Protein AF-A0A7J3XUR1-F1 (afdb_monomer)

Solvent-accessible surface area (backbone atoms only — not comparable to full-atom values): 5731 Å² total; per-residue (Å²): 132,82,55,76,65,56,58,50,51,50,50,51,52,51,42,53,52,46,51,52,54,42,52,56,54,27,55,78,67,79,31,92,42,58,68,46,49,52,49,34,41,76,72,65,64,44,45,86,52,93,43,73,67,35,46,50,52,55,52,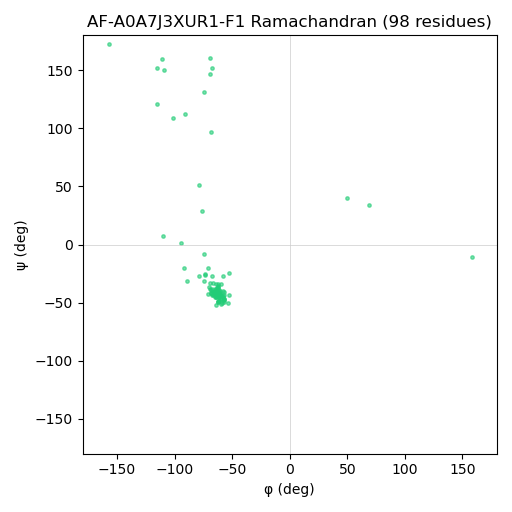51,52,44,52,48,38,52,50,45,55,54,51,43,51,54,44,50,57,50,49,52,50,55,55,58,59,50,52,62,60,59,57,65,70,42,97,71,71,76,78,131

Structure (mmCIF, N/CA/C/O backbone):
data_AF-A0A7J3XUR1-F1
#
_entry.id   AF-A0A7J3XUR1-F1
#
loop_
_atom_site.group_PDB
_atom_site.id
_atom_site.type_symbol
_atom_site.label_atom_id
_atom_site.label_alt_id
_atom_site.label_comp_id
_atom_site.label_asym_id
_atom_site.label_entity_id
_atom_site.label_seq_id
_atom_site.pdbx_PDB_ins_code
_atom_site.Cartn_x
_atom_site.Cartn_y
_atom_site.Cartn_z
_atom_site.occupancy
_atom_site.B_iso_or_equiv
_atom_site.auth_seq_id
_atom_site.auth_comp_id
_atom_site.auth_asym_id
_atom_site.auth_atom_id
_atom_site.pdbx_PDB_model_num
ATOM 1 N N . MET A 1 1 ? 7.328 -8.805 -32.247 1.00 45.66 1 MET A N 1
ATOM 2 C CA . MET A 1 1 ? 8.162 -8.518 -31.064 1.00 45.66 1 MET A CA 1
ATOM 3 C C . MET A 1 1 ? 7.988 -7.034 -30.801 1.00 45.66 1 MET A C 1
ATOM 5 O O . MET A 1 1 ? 8.240 -6.284 -31.733 1.00 45.66 1 MET A O 1
ATOM 9 N N . GLY A 1 2 ? 7.418 -6.644 -29.656 1.00 52.31 2 GLY A N 1
ATOM 10 C CA . GLY A 1 2 ? 7.227 -5.227 -29.312 1.00 52.31 2 GLY A CA 1
ATOM 11 C C . GLY A 1 2 ? 8.570 -4.544 -29.074 1.00 52.31 2 GLY A C 1
ATOM 12 O O . GLY A 1 2 ? 9.548 -5.219 -28.738 1.00 52.31 2 GLY A O 1
ATOM 13 N N . GLU A 1 3 ? 8.646 -3.237 -29.310 1.00 59.09 3 GLU A N 1
ATOM 14 C CA . GLU A 1 3 ? 9.883 -2.498 -29.081 1.00 59.09 3 GLU A CA 1
ATOM 15 C C . GLU A 1 3 ? 10.176 -2.418 -27.568 1.00 59.09 3 GLU A C 1
ATOM 17 O O . GLU A 1 3 ? 9.245 -2.312 -26.770 1.00 59.09 3 GLU A O 1
ATOM 22 N N . PRO A 1 4 ? 11.450 -2.430 -27.128 1.00 60.72 4 PRO A N 1
ATOM 23 C CA . PRO A 1 4 ? 11.818 -2.325 -25.706 1.00 60.72 4 PRO A CA 1
ATOM 24 C C . PRO A 1 4 ? 11.200 -1.115 -24.979 1.00 60.72 4 PRO A C 1
ATOM 26 O O . PRO A 1 4 ? 11.034 -1.123 -23.759 1.00 60.72 4 PRO A O 1
ATOM 29 N N . THR A 1 5 ? 10.867 -0.071 -25.736 1.00 66.06 5 THR A N 1
ATOM 30 C CA . THR A 1 5 ? 10.168 1.142 -25.304 1.00 66.06 5 THR A CA 1
ATOM 31 C C . THR A 1 5 ? 8.705 0.889 -24.931 1.00 66.06 5 THR A C 1
ATOM 33 O O . THR A 1 5 ? 8.240 1.448 -23.937 1.00 66.06 5 THR A O 1
ATOM 36 N N . ASP A 1 6 ? 8.005 0.018 -25.662 1.00 74.19 6 ASP A N 1
ATOM 37 C CA . ASP A 1 6 ? 6.607 -0.346 -25.390 1.00 74.19 6 ASP A CA 1
ATOM 38 C C . ASP A 1 6 ? 6.497 -1.153 -24.089 1.00 74.19 6 ASP A C 1
ATOM 40 O O . ASP A 1 6 ? 5.603 -0.919 -23.272 1.00 74.19 6 ASP A O 1
ATOM 44 N N . ASP A 1 7 ? 7.465 -2.043 -23.848 1.00 83.69 7 ASP A N 1
ATOM 45 C CA . ASP A 1 7 ? 7.545 -2.839 -22.620 1.00 83.69 7 ASP A CA 1
ATOM 46 C C . ASP A 1 7 ? 7.821 -1.965 -21.387 1.00 83.69 7 ASP A C 1
ATOM 48 O O . ASP A 1 7 ? 7.212 -2.168 -20.334 1.00 83.69 7 ASP A O 1
ATOM 52 N N . LEU A 1 8 ? 8.711 -0.969 -21.497 1.00 89.81 8 LEU A N 1
ATOM 53 C CA . LEU A 1 8 ? 8.988 -0.040 -20.397 1.00 89.81 8 LEU A CA 1
ATOM 54 C C . LEU A 1 8 ? 7.778 0.855 -20.101 1.00 89.81 8 LEU A C 1
ATOM 56 O O . LEU A 1 8 ? 7.427 1.040 -18.935 1.00 89.81 8 LEU A O 1
ATOM 60 N N . TYR A 1 9 ? 7.122 1.379 -21.139 1.00 91.00 9 TYR A N 1
ATOM 61 C CA . TYR A 1 9 ? 5.917 2.190 -20.975 1.00 91.00 9 TYR A CA 1
ATOM 62 C C . TYR A 1 9 ? 4.796 1.404 -20.285 1.00 91.00 9 TYR A C 1
ATOM 64 O O . TYR A 1 9 ? 4.158 1.925 -19.367 1.00 91.00 9 TYR A O 1
ATOM 72 N N . GLY A 1 10 ? 4.595 0.138 -20.668 1.00 94.50 10 GLY A N 1
ATOM 73 C CA . GLY A 1 10 ? 3.623 -0.747 -20.028 1.00 94.50 10 GLY A CA 1
ATOM 74 C C . GLY A 1 10 ? 3.870 -0.901 -18.526 1.00 94.50 10 GLY A C 1
ATOM 75 O O . GLY A 1 10 ? 2.961 -0.674 -17.729 1.00 94.50 10 GLY A O 1
ATOM 76 N N . VAL A 1 11 ? 5.114 -1.193 -18.135 1.00 95.12 11 VAL A N 1
ATOM 77 C CA . VAL A 1 11 ? 5.496 -1.362 -16.721 1.00 95.12 11 VAL A CA 1
ATOM 78 C C . VAL A 1 11 ? 5.317 -0.063 -15.925 1.00 95.12 11 VAL A C 1
ATOM 80 O O . VAL A 1 11 ? 4.793 -0.091 -14.813 1.00 95.12 11 VAL A O 1
ATOM 83 N N . VAL A 1 12 ? 5.691 1.089 -16.491 1.00 95.94 12 VAL A N 1
ATOM 84 C CA . VAL A 1 12 ? 5.497 2.397 -15.838 1.00 95.94 12 VAL A CA 1
ATOM 85 C C . VAL A 1 12 ? 4.009 2.714 -15.666 1.00 95.94 12 VAL A C 1
ATOM 87 O O . VAL A 1 12 ? 3.596 3.203 -14.614 1.00 95.94 12 VAL A O 1
ATOM 90 N N . SER A 1 13 ? 3.189 2.434 -16.681 1.00 96.56 13 SER A N 1
ATOM 91 C CA . SER A 1 13 ? 1.741 2.658 -16.623 1.00 96.56 13 SER A CA 1
ATOM 92 C C . SER A 1 13 ? 1.084 1.820 -15.522 1.00 96.56 13 SER A C 1
ATOM 94 O O . SER A 1 13 ? 0.293 2.342 -14.731 1.00 96.56 13 SER A O 1
ATOM 96 N N . GLU A 1 14 ? 1.471 0.546 -15.421 1.00 97.75 14 GLU A N 1
ATOM 97 C CA . GLU A 1 14 ? 1.023 -0.367 -14.368 1.00 97.75 14 GLU A CA 1
ATOM 98 C C . GLU A 1 14 ? 1.431 0.135 -12.976 1.00 97.75 14 GLU A C 1
ATOM 100 O O . GLU A 1 14 ? 0.580 0.279 -12.094 1.00 97.75 14 GLU A O 1
ATOM 105 N N . TYR A 1 15 ? 2.700 0.521 -12.808 1.00 98.25 15 TYR A N 1
ATOM 106 C CA . TYR A 1 15 ? 3.222 1.081 -11.561 1.00 98.25 15 TYR A CA 1
ATOM 107 C C . TYR A 1 15 ? 2.444 2.325 -11.112 1.00 98.25 15 TYR A C 1
ATOM 109 O O . TYR A 1 15 ? 2.038 2.435 -9.955 1.00 98.25 15 TYR A O 1
ATOM 117 N N . LEU A 1 16 ? 2.181 3.264 -12.027 1.00 98.00 16 LEU A N 1
ATOM 118 C CA . LEU A 1 16 ? 1.411 4.473 -11.721 1.00 98.00 16 LEU A CA 1
ATOM 119 C C . LEU A 1 16 ? -0.053 4.162 -11.382 1.00 98.00 16 LEU A C 1
ATOM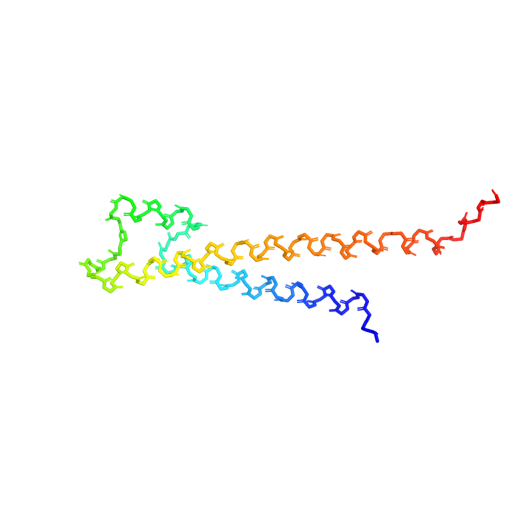 121 O O . LEU A 1 16 ? -0.653 4.857 -10.560 1.00 98.00 16 LEU A O 1
ATOM 125 N N . GLY A 1 17 ? -0.636 3.135 -12.004 1.00 98.31 17 GLY A N 1
ATOM 126 C CA . GLY A 1 17 ? -1.969 2.640 -11.665 1.00 98.31 17 GLY A CA 1
ATOM 127 C C . GLY A 1 17 ? -2.039 2.118 -10.233 1.00 98.31 17 GLY A C 1
ATOM 128 O O . GLY A 1 17 ? -2.907 2.538 -9.466 1.00 98.31 17 GLY A O 1
ATOM 129 N N . LEU A 1 18 ? -1.087 1.265 -9.863 1.00 98.44 18 LEU A N 1
ATOM 130 C CA . LEU A 1 18 ? -0.950 0.730 -8.512 1.00 98.44 18 LEU A CA 1
ATOM 131 C C . LEU A 1 18 ? -0.696 1.829 -7.479 1.00 98.44 18 LEU A C 1
ATOM 133 O O . LEU A 1 18 ? -1.364 1.861 -6.448 1.00 98.44 18 LEU A O 1
ATOM 137 N N . LYS A 1 19 ? 0.184 2.785 -7.790 1.00 98.25 19 LYS A N 1
ATOM 138 C CA . LYS A 1 19 ? 0.477 3.921 -6.913 1.00 98.25 19 LYS A CA 1
ATOM 139 C C . LYS A 1 19 ? -0.774 4.735 -6.576 1.00 98.25 19 LYS A C 1
ATOM 141 O O . LYS A 1 19 ? -1.023 4.995 -5.404 1.00 98.25 19 LYS A O 1
ATOM 146 N N . ARG A 1 20 ? -1.591 5.085 -7.576 1.00 98.44 20 ARG A N 1
ATOM 147 C CA . ARG A 1 20 ? -2.857 5.808 -7.345 1.00 98.44 20 ARG A CA 1
ATOM 148 C C . ARG A 1 20 ? -3.809 5.015 -6.452 1.00 98.44 20 ARG A C 1
ATOM 150 O O . ARG A 1 20 ? -4.387 5.566 -5.523 1.00 98.44 20 ARG A O 1
ATOM 157 N N . ARG A 1 21 ? -3.936 3.708 -6.701 1.00 98.38 21 ARG A N 1
ATOM 158 C CA . ARG A 1 21 ? -4.793 2.826 -5.897 1.00 98.38 21 ARG A CA 1
ATOM 159 C C . ARG A 1 21 ? -4.324 2.749 -4.441 1.00 98.38 21 ARG A C 1
ATOM 161 O O . ARG A 1 21 ? -5.153 2.803 -3.535 1.00 98.38 21 ARG A O 1
ATOM 168 N N . LEU A 1 22 ? -3.012 2.671 -4.211 1.00 98.62 22 LEU A N 1
ATOM 169 C CA . LEU A 1 22 ? -2.432 2.728 -2.869 1.00 98.62 22 LEU A CA 1
ATOM 170 C C . LEU A 1 22 ? -2.744 4.067 -2.188 1.00 98.62 22 LEU A C 1
ATOM 172 O O . LEU A 1 22 ? -3.218 4.075 -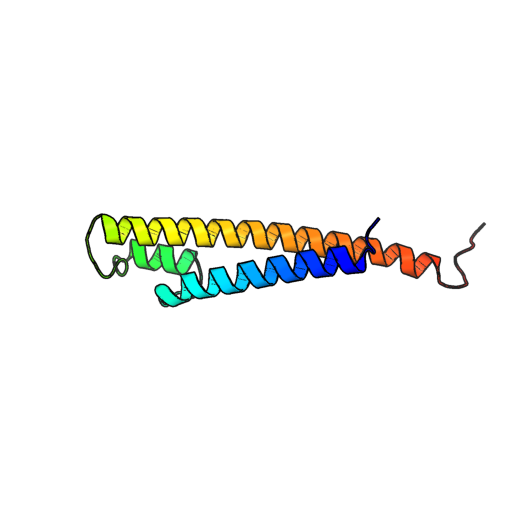1.055 1.00 98.62 22 LEU A O 1
ATOM 176 N N . GLU A 1 23 ? -2.534 5.187 -2.882 1.00 98.44 23 GLU A N 1
ATOM 177 C CA . GLU A 1 23 ? -2.844 6.529 -2.371 1.00 98.44 23 GLU A CA 1
ATOM 178 C C . GLU A 1 23 ? -4.325 6.662 -1.973 1.00 98.44 23 GLU A C 1
ATOM 180 O O . GLU A 1 23 ? -4.627 7.202 -0.907 1.00 98.44 23 GLU A O 1
ATOM 185 N N . ASP A 1 24 ? -5.249 6.104 -2.760 1.00 98.50 24 ASP A N 1
ATOM 186 C CA . ASP A 1 24 ? -6.684 6.099 -2.453 1.00 98.50 24 ASP A CA 1
ATOM 187 C C . ASP A 1 24 ? -7.027 5.280 -1.196 1.00 98.50 24 ASP A C 1
ATOM 189 O O . ASP A 1 24 ? -7.889 5.682 -0.408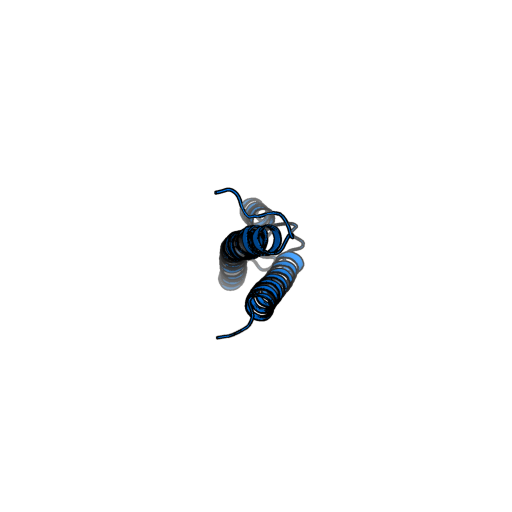 1.00 98.50 24 ASP A O 1
ATOM 193 N N . ILE A 1 25 ? -6.365 4.138 -0.976 1.00 98.25 25 ILE A N 1
ATOM 194 C CA . ILE A 1 25 ? -6.513 3.354 0.262 1.00 98.25 25 ILE A CA 1
ATOM 195 C C . ILE A 1 25 ? -5.999 4.157 1.458 1.00 98.25 25 ILE A C 1
ATOM 197 O O . ILE A 1 25 ? -6.721 4.342 2.437 1.00 98.25 25 ILE A O 1
ATOM 201 N N . LEU A 1 26 ? -4.772 4.672 1.379 1.00 98.38 26 LEU A N 1
ATOM 202 C CA . LEU A 1 26 ? -4.134 5.396 2.479 1.00 98.38 26 LEU A CA 1
ATOM 203 C C . LEU A 1 26 ? -4.919 6.657 2.863 1.00 98.38 26 LEU A C 1
ATOM 205 O O . LEU A 1 26 ? -5.133 6.937 4.046 1.00 98.38 26 LEU A O 1
ATOM 209 N N . LYS A 1 27 ? -5.445 7.371 1.863 1.00 98.12 27 LYS A N 1
ATOM 210 C CA . LYS A 1 27 ? -6.274 8.562 2.056 1.00 98.12 27 LYS A CA 1
ATOM 211 C C . LYS A 1 27 ? -7.570 8.269 2.812 1.00 98.12 27 LYS A C 1
ATOM 213 O O . LYS A 1 27 ? -7.965 9.091 3.638 1.00 98.12 27 LYS A O 1
ATOM 218 N N . ARG A 1 28 ? -8.214 7.112 2.592 1.00 97.12 28 ARG A N 1
ATOM 219 C CA . ARG A 1 28 ? -9.426 6.707 3.343 1.00 97.12 28 ARG A CA 1
ATOM 220 C C . ARG A 1 28 ? -9.189 6.638 4.854 1.00 97.12 28 ARG A C 1
ATOM 222 O O . ARG A 1 28 ? -10.125 6.840 5.625 1.00 97.12 28 ARG A O 1
ATOM 229 N N . TYR A 1 29 ? -7.948 6.389 5.265 1.00 97.38 29 TYR A N 1
ATOM 230 C CA . TYR A 1 29 ? -7.549 6.210 6.660 1.00 97.38 29 TYR A CA 1
ATOM 231 C C . TYR A 1 29 ? -6.699 7.357 7.214 1.00 97.38 29 TYR A C 1
ATOM 233 O O . TYR A 1 29 ? -6.199 7.265 8.342 1.00 97.38 29 TYR A O 1
ATOM 241 N N . GLU A 1 30 ? -6.548 8.439 6.440 1.00 97.19 30 GLU A N 1
ATOM 242 C CA . GLU A 1 30 ? -5.678 9.575 6.771 1.00 97.19 30 GLU A CA 1
ATOM 243 C C . GLU A 1 30 ? -4.276 9.086 7.176 1.00 97.19 30 GLU A C 1
ATOM 245 O O . GLU A 1 30 ? -3.710 9.533 8.177 1.00 97.19 30 GLU A O 1
ATOM 250 N N . ALA A 1 31 ? -3.778 8.074 6.461 1.00 97.44 31 ALA A N 1
ATOM 251 C CA . ALA A 1 31 ? -2.539 7.377 6.758 1.00 9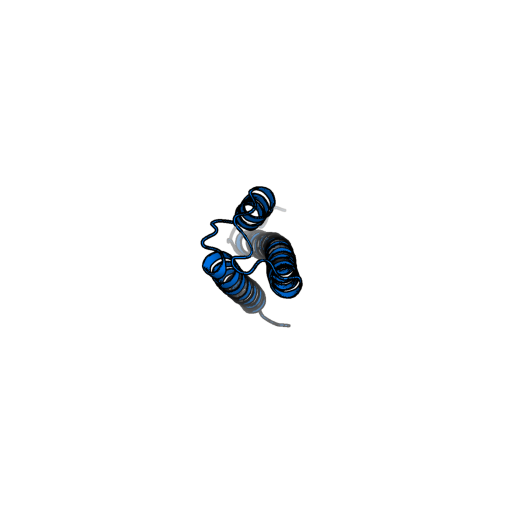7.44 31 ALA A CA 1
ATOM 252 C C . ALA A 1 31 ? -1.465 7.719 5.724 1.00 97.44 31 ALA A C 1
ATOM 254 O O . ALA A 1 31 ? -1.758 7.991 4.561 1.00 97.44 31 ALA A O 1
ATOM 255 N N . SER A 1 32 ? -0.212 7.694 6.161 1.00 96.19 32 SER A N 1
ATOM 256 C CA . SER A 1 32 ? 0.958 7.937 5.308 1.00 96.19 32 SER A CA 1
ATOM 257 C C . SER A 1 32 ? 1.551 6.661 4.703 1.00 96.19 32 SER A C 1
ATOM 259 O O . SER A 1 32 ? 2.245 6.732 3.691 1.00 96.19 32 SER A O 1
ATOM 261 N N . SER A 1 33 ? 1.265 5.496 5.291 1.00 97.56 33 SER A N 1
ATOM 262 C CA . SER A 1 33 ? 1.699 4.185 4.799 1.00 97.56 33 SER A CA 1
ATOM 263 C C . SER A 1 33 ? 0.800 3.055 5.317 1.00 97.56 33 SER A C 1
ATOM 265 O O . SER A 1 33 ? -0.067 3.276 6.167 1.00 97.56 33 SER A O 1
ATOM 267 N N . ALA A 1 34 ? 1.001 1.831 4.818 1.00 97.38 34 ALA A N 1
ATOM 268 C CA . ALA A 1 34 ? 0.299 0.648 5.320 1.00 97.38 34 ALA A CA 1
ATOM 269 C C . ALA A 1 34 ? 0.631 0.372 6.802 1.00 97.38 34 ALA A C 1
ATOM 271 O O . ALA A 1 34 ? -0.251 0.039 7.592 1.00 97.38 34 ALA A O 1
ATOM 272 N N . GLU A 1 35 ? 1.880 0.592 7.212 1.00 98.00 35 GLU A N 1
ATOM 273 C CA . GLU A 1 35 ? 2.332 0.465 8.602 1.00 98.00 35 GLU A CA 1
ATOM 274 C C . GLU A 1 35 ? 1.656 1.491 9.521 1.00 98.00 35 GLU A C 1
ATOM 276 O O . GLU A 1 35 ? 1.373 1.196 10.683 1.00 98.00 35 GLU A O 1
ATOM 281 N N . ASP A 1 36 ? 1.368 2.688 9.008 1.00 98.25 36 ASP A N 1
ATOM 282 C CA . ASP A 1 36 ? 0.608 3.709 9.730 1.00 98.25 36 ASP A CA 1
ATOM 283 C C . ASP A 1 36 ? -0.858 3.278 9.912 1.00 98.25 36 ASP A C 1
ATOM 285 O O . ASP A 1 36 ? -1.395 3.365 11.016 1.00 98.25 36 ASP A O 1
ATOM 289 N N . VAL A 1 37 ? -1.487 2.683 8.887 1.00 98.00 37 VAL A N 1
ATOM 290 C CA . VAL A 1 37 ? -2.814 2.049 9.034 1.00 98.00 37 VAL A CA 1
ATOM 291 C C . VAL A 1 37 ? -2.778 0.966 10.121 1.00 98.00 37 VAL A C 1
ATOM 293 O O . VAL A 1 37 ? -3.625 0.964 11.016 1.00 98.00 37 VAL A O 1
ATOM 296 N N . GLU A 1 38 ? -1.774 0.086 10.115 1.00 97.88 38 GLU A N 1
ATOM 297 C CA . GLU A 1 38 ? -1.603 -0.946 11.146 1.00 97.88 38 GLU A CA 1
ATOM 298 C C . GLU A 1 38 ? -1.402 -0.343 12.549 1.00 97.88 38 GLU A C 1
ATOM 300 O O . GLU A 1 38 ? -1.982 -0.808 13.536 1.00 97.88 38 GLU A O 1
ATOM 305 N N . ALA A 1 39 ? -0.594 0.713 12.670 1.00 98.12 39 ALA A N 1
ATOM 306 C CA . ALA A 1 39 ? -0.384 1.422 13.928 1.00 98.12 39 ALA A CA 1
ATOM 307 C C . ALA A 1 39 ? -1.694 2.018 14.465 1.00 98.12 39 ALA A C 1
ATOM 309 O O . ALA A 1 39 ? -1.995 1.855 15.650 1.00 98.12 39 ALA A O 1
ATOM 310 N N . LYS A 1 40 ? -2.507 2.631 13.599 1.00 97.94 40 LYS A N 1
ATOM 311 C CA . LYS A 1 40 ? -3.831 3.161 13.949 1.00 97.94 40 LYS A CA 1
ATOM 312 C C . LYS A 1 40 ? -4.804 2.069 14.392 1.00 97.94 40 LYS A C 1
ATOM 314 O O . LYS A 1 40 ? -5.566 2.284 15.334 1.00 97.94 40 LYS A O 1
ATOM 319 N N . ILE A 1 41 ? -4.767 0.881 13.784 1.00 97.06 41 ILE A N 1
ATOM 320 C CA . ILE A 1 41 ? -5.551 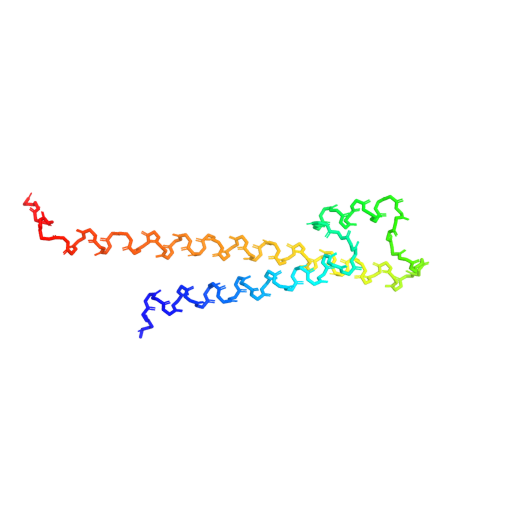-0.275 14.258 1.00 97.06 41 ILE A CA 1
ATOM 321 C C . ILE A 1 41 ? -5.106 -0.672 15.671 1.00 97.06 41 ILE A C 1
ATOM 323 O O . ILE A 1 41 ? -5.941 -0.790 16.566 1.00 97.06 41 ILE A O 1
ATOM 327 N N . ARG A 1 42 ? -3.793 -0.824 15.902 1.00 96.88 42 ARG A N 1
ATOM 328 C CA . ARG A 1 42 ? -3.235 -1.230 17.209 1.00 96.88 42 ARG A CA 1
ATOM 329 C C . ARG A 1 42 ? -3.532 -0.237 18.329 1.00 96.88 42 ARG A C 1
ATOM 331 O O . ARG A 1 42 ? -3.763 -0.652 19.460 1.00 96.88 42 ARG A O 1
ATOM 338 N N . ARG A 1 43 ? -3.552 1.060 18.021 1.00 97.19 43 ARG A N 1
ATOM 339 C CA . ARG A 1 43 ? -3.939 2.123 18.965 1.00 97.19 43 ARG A CA 1
ATOM 340 C C . ARG A 1 43 ? -5.443 2.194 19.214 1.00 97.19 43 ARG A C 1
ATOM 342 O O . ARG A 1 43 ? -5.878 2.948 20.077 1.00 97.19 43 ARG A O 1
ATOM 349 N N . GLY A 1 44 ? -6.239 1.436 18.463 1.00 95.69 44 GLY A N 1
ATOM 350 C CA . GLY A 1 44 ? -7.686 1.530 18.526 1.00 95.69 44 GLY A CA 1
ATOM 351 C C . GLY A 1 44 ? -8.199 2.854 17.964 1.00 95.69 44 GLY A C 1
ATOM 352 O O . GLY A 1 44 ? -9.214 3.345 18.434 1.00 95.69 44 GLY A O 1
ATOM 353 N N . GLU A 1 45 ? -7.558 3.430 16.947 1.00 97.12 45 GLU A N 1
ATOM 354 C CA . GLU A 1 45 ? -8.047 4.606 16.203 1.00 97.12 45 GLU A CA 1
ATOM 355 C C . GLU A 1 45 ? -8.927 4.190 15.007 1.00 97.12 45 GLU A C 1
ATOM 357 O O . GLU A 1 45 ? -9.906 4.860 14.681 1.00 97.12 45 GLU A O 1
ATOM 362 N N . LEU A 1 46 ? -8.637 3.029 14.408 1.00 96.81 46 LEU A N 1
ATOM 363 C CA . LEU A 1 46 ? -9.420 2.407 13.333 1.00 96.81 46 LEU A CA 1
ATOM 364 C C . LEU A 1 46 ? -10.034 1.073 13.777 1.00 96.81 46 LEU A C 1
ATOM 366 O O . LEU A 1 46 ? -9.449 0.396 14.629 1.00 96.81 46 LEU A O 1
ATOM 370 N N . PRO A 1 47 ? -11.177 0.663 13.195 1.00 96.81 47 PRO A N 1
ATOM 371 C CA . PRO A 1 47 ? -12.103 1.449 12.365 1.00 96.81 47 PRO A CA 1
ATOM 372 C C . PRO A 1 47 ? -12.864 2.515 13.177 1.00 96.81 47 PRO A C 1
ATOM 374 O O . PRO A 1 47 ? -13.019 2.388 14.392 1.00 96.81 47 PRO A O 1
ATOM 377 N N . ARG A 1 48 ? -13.410 3.540 12.499 1.00 91.19 48 ARG A N 1
ATOM 378 C CA . ARG A 1 48 ? -14.332 4.512 13.129 1.00 91.19 48 ARG A CA 1
ATOM 379 C C . ARG A 1 48 ? -15.585 3.817 13.676 1.00 91.19 48 ARG A C 1
ATOM 381 O O . ARG A 1 48 ? -16.017 4.098 14.789 1.00 91.19 48 ARG A O 1
ATOM 388 N N . GLU A 1 49 ? -16.138 2.884 12.906 1.00 93.12 49 GLU A N 1
ATOM 389 C CA . GLU A 1 49 ? -17.258 2.041 13.319 1.00 93.12 49 GLU A CA 1
ATOM 390 C C . GLU A 1 49 ? -16.734 0.752 13.963 1.00 93.12 49 GLU A C 1
ATOM 392 O O . GLU A 1 49 ? -16.152 -0.092 13.285 1.00 93.12 49 GLU A O 1
ATOM 397 N N . ARG A 1 50 ? -16.950 0.577 15.273 1.00 94.50 50 ARG A N 1
ATOM 398 C CA . ARG A 1 50 ? -16.494 -0.595 16.047 1.00 94.50 50 ARG A CA 1
ATOM 399 C C . ARG A 1 50 ? -17.389 -1.821 15.837 1.00 94.50 50 ARG A C 1
ATOM 401 O O . ARG A 1 50 ? -17.847 -2.435 16.795 1.00 94.50 50 ARG A O 1
ATOM 408 N N . SER A 1 51 ? -17.632 -2.170 14.580 1.00 96.88 51 SER A N 1
ATOM 409 C CA . SER A 1 51 ? -18.381 -3.353 14.163 1.00 96.88 51 SER A CA 1
ATOM 410 C C . SER A 1 51 ? -17.456 -4.374 13.506 1.00 96.88 51 SER A C 1
ATOM 412 O O . SER A 1 51 ? -16.365 -4.041 13.037 1.00 96.88 51 SER A O 1
ATOM 414 N N . TYR A 1 52 ? -17.896 -5.634 13.455 1.00 96.38 52 TYR A N 1
ATOM 415 C CA . TYR A 1 52 ? -17.181 -6.688 12.732 1.00 96.38 52 TYR A CA 1
ATOM 416 C C . TYR A 1 52 ? -16.887 -6.276 11.281 1.00 96.38 52 TYR A C 1
ATOM 418 O O . TYR A 1 52 ? -15.764 -6.436 10.806 1.00 96.38 52 TYR A O 1
ATOM 426 N N . GLU A 1 53 ? -17.869 -5.680 10.599 1.00 97.56 53 GLU A N 1
ATOM 427 C CA . GLU A 1 53 ? -17.689 -5.194 9.232 1.00 97.56 53 GLU A CA 1
ATOM 428 C C . GLU A 1 53 ? -16.665 -4.067 9.131 1.00 97.56 53 GLU A C 1
ATOM 430 O O . GLU A 1 53 ? -15.864 -4.069 8.197 1.00 97.56 53 GLU A O 1
ATOM 435 N N . GLY A 1 54 ? -16.664 -3.129 10.084 1.00 97.31 54 GLY A N 1
ATOM 436 C CA . GLY A 1 54 ? -15.682 -2.051 10.129 1.00 97.31 54 GLY A CA 1
ATOM 437 C C . GLY A 1 54 ? -14.256 -2.592 10.198 1.00 97.31 54 GLY A C 1
ATOM 438 O O . GLY A 1 54 ? -13.405 -2.192 9.405 1.00 97.31 54 GLY A O 1
ATOM 439 N N . TYR A 1 55 ? -14.001 -3.551 11.093 1.00 97.19 55 TYR A N 1
ATOM 440 C CA . TYR A 1 55 ? -12.682 -4.179 11.202 1.00 97.19 55 TYR A CA 1
ATOM 441 C C . TYR A 1 55 ? -12.336 -4.966 9.940 1.00 97.19 55 TYR A C 1
ATOM 443 O O . TYR A 1 55 ? -11.229 -4.817 9.427 1.00 97.19 55 TYR A O 1
ATOM 451 N N . ARG A 1 56 ? -13.280 -5.756 9.409 1.00 97.94 56 ARG A N 1
ATOM 452 C CA . ARG A 1 56 ? -13.075 -6.531 8.179 1.00 97.94 56 ARG A CA 1
ATOM 453 C C . ARG A 1 56 ? -12.611 -5.637 7.029 1.00 97.94 56 ARG A C 1
ATOM 455 O O . ARG A 1 56 ? -11.590 -5.939 6.424 1.00 97.94 56 ARG A O 1
ATOM 462 N N . ARG A 1 57 ? -13.302 -4.519 6.777 1.00 97.81 57 ARG A N 1
ATOM 463 C CA . ARG A 1 57 ? -12.950 -3.585 5.691 1.00 97.81 57 ARG A CA 1
ATOM 464 C C . ARG A 1 57 ? -11.555 -2.990 5.867 1.00 97.81 57 ARG A C 1
ATOM 466 O O . ARG A 1 57 ? -10.790 -2.965 4.912 1.00 97.81 57 ARG A O 1
ATOM 473 N N . VAL A 1 58 ? -11.208 -2.557 7.082 1.00 97.88 58 VAL A N 1
ATOM 474 C CA . VAL A 1 58 ? -9.876 -1.994 7.361 1.00 97.88 58 VAL A CA 1
ATOM 475 C C . VAL A 1 58 ? -8.776 -3.030 7.122 1.00 97.88 58 VAL A C 1
ATOM 477 O O . VAL A 1 58 ? -7.754 -2.702 6.527 1.00 97.88 58 VAL A O 1
ATOM 480 N N . TYR A 1 59 ? -8.973 -4.278 7.555 1.00 98.12 59 TYR A N 1
ATOM 481 C CA . TYR A 1 59 ? -7.991 -5.342 7.331 1.00 98.12 59 TYR A CA 1
ATOM 482 C C . TYR A 1 59 ? -7.891 -5.767 5.861 1.00 98.12 59 TYR A C 1
ATOM 484 O O . TYR A 1 59 ? -6.787 -6.045 5.400 1.00 98.12 59 TYR A O 1
ATOM 492 N N . GLU A 1 60 ? -9.003 -5.797 5.123 1.00 98.38 60 GLU A N 1
ATOM 493 C CA . GLU A 1 60 ? -9.010 -6.058 3.677 1.00 98.38 60 GLU A CA 1
ATOM 494 C C . GLU A 1 60 ? -8.243 -4.970 2.916 1.00 98.38 60 GLU A C 1
ATOM 496 O O . GLU A 1 60 ? -7.345 -5.286 2.136 1.00 98.38 60 GLU A O 1
ATOM 501 N N . ASP A 1 61 ? -8.521 -3.697 3.207 1.00 98.38 61 ASP A N 1
ATOM 502 C CA . ASP A 1 61 ? -7.803 -2.572 2.605 1.00 98.38 61 ASP A CA 1
ATOM 503 C C . ASP A 1 61 ? -6.311 -2.566 3.000 1.00 98.38 61 ASP A C 1
ATOM 505 O O . ASP A 1 61 ? -5.455 -2.274 2.166 1.00 98.38 61 ASP A O 1
ATOM 509 N N . LEU A 1 62 ? -5.966 -2.914 4.249 1.00 98.50 62 LEU A N 1
ATOM 510 C CA . LEU A 1 62 ? -4.570 -3.041 4.686 1.00 98.50 62 LEU A CA 1
ATOM 511 C C . LEU A 1 62 ? -3.845 -4.163 3.931 1.00 98.50 62 LEU A C 1
ATOM 513 O O . LEU A 1 62 ? -2.722 -3.969 3.466 1.00 98.50 62 LEU A O 1
ATOM 517 N N . ALA A 1 63 ? -4.479 -5.328 3.787 1.00 98.44 63 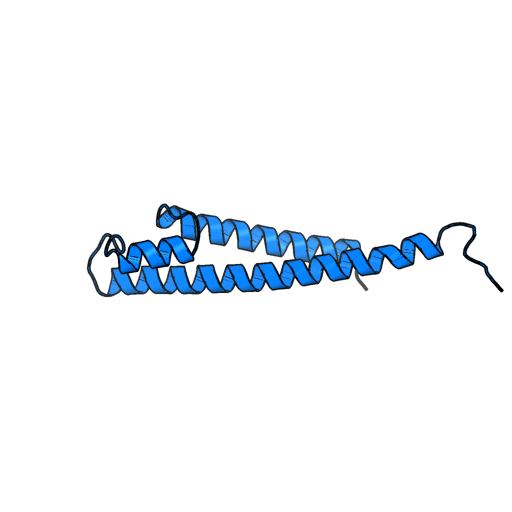ALA A N 1
ATOM 518 C CA . ALA A 1 63 ? -3.919 -6.440 3.026 1.00 98.44 63 ALA A CA 1
ATOM 519 C C . ALA A 1 63 ? -3.702 -6.056 1.553 1.00 98.44 63 ALA A C 1
ATOM 521 O O . ALA A 1 63 ? -2.661 -6.378 0.978 1.00 98.44 63 ALA A O 1
ATOM 522 N N . GLU A 1 64 ? -4.648 -5.322 0.964 1.00 98.50 64 GLU A N 1
ATOM 523 C CA . GLU A 1 64 ? -4.531 -4.788 -0.390 1.00 98.50 64 GLU A CA 1
ATOM 524 C C . GLU A 1 64 ? -3.380 -3.779 -0.514 1.00 98.50 64 GLU A C 1
ATOM 526 O O . GLU A 1 64 ? -2.576 -3.891 -1.438 1.00 98.50 64 GLU A O 1
ATOM 531 N N . ALA A 1 65 ? -3.240 -2.843 0.430 1.00 98.56 65 ALA A N 1
ATOM 532 C CA . ALA A 1 65 ? -2.142 -1.876 0.438 1.00 98.56 65 ALA A CA 1
ATOM 533 C C . ALA A 1 65 ? -0.769 -2.569 0.468 1.00 98.56 65 ALA A C 1
ATOM 535 O O . ALA A 1 65 ? 0.109 -2.235 -0.330 1.00 98.56 65 ALA A O 1
ATOM 536 N N . VAL A 1 66 ? -0.603 -3.581 1.327 1.00 98.38 66 VAL A N 1
ATOM 537 C CA . VAL A 1 66 ? 0.638 -4.369 1.418 1.00 98.38 66 VAL A CA 1
ATOM 538 C C . VAL A 1 66 ? 0.899 -5.155 0.131 1.00 98.38 66 VAL A C 1
ATOM 540 O O . VAL A 1 66 ? 2.041 -5.231 -0.328 1.00 98.38 66 VAL A O 1
ATOM 543 N N . ALA A 1 67 ? -0.137 -5.738 -0.477 1.00 98.44 67 ALA A N 1
ATOM 544 C CA . ALA A 1 67 ? -0.003 -6.438 -1.751 1.00 98.44 67 ALA A CA 1
ATOM 545 C C . ALA A 1 67 ? 0.437 -5.486 -2.875 1.00 98.44 67 ALA A C 1
ATOM 547 O O . ALA A 1 67 ? 1.364 -5.807 -3.617 1.00 98.44 67 ALA A O 1
ATOM 548 N N . ILE A 1 68 ? -0.161 -4.292 -2.948 1.00 98.56 68 ILE A N 1
ATOM 549 C CA . ILE A 1 68 ? 0.219 -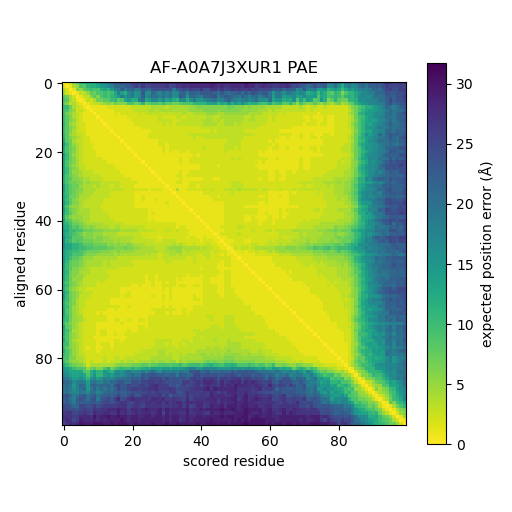3.259 -3.916 1.00 98.56 68 ILE A CA 1
ATOM 550 C C . ILE A 1 68 ? 1.683 -2.845 -3.730 1.00 98.56 68 ILE A C 1
ATOM 552 O O . ILE A 1 68 ? 2.415 -2.780 -4.714 1.00 98.56 68 ILE A O 1
ATOM 556 N N . GLN A 1 69 ? 2.137 -2.613 -2.494 1.00 97.75 69 GLN A N 1
ATOM 557 C CA . GLN A 1 69 ? 3.536 -2.254 -2.225 1.00 97.75 69 GLN A CA 1
ATOM 558 C C . GLN A 1 69 ? 4.521 -3.320 -2.738 1.00 97.75 69 GLN A C 1
ATOM 560 O O . GLN A 1 69 ? 5.553 -2.979 -3.315 1.00 97.75 69 GLN A O 1
ATOM 565 N N . ARG A 1 70 ? 4.202 -4.612 -2.577 1.00 97.69 70 ARG A N 1
ATOM 566 C CA . ARG A 1 70 ? 5.039 -5.718 -3.081 1.00 97.69 70 ARG A CA 1
ATOM 567 C C . ARG A 1 70 ? 5.061 -5.797 -4.605 1.00 97.69 70 ARG A C 1
ATOM 569 O O . ARG A 1 70 ? 6.118 -6.027 -5.194 1.00 97.69 70 ARG A O 1
ATOM 576 N N . GLU A 1 71 ? 3.910 -5.606 -5.240 1.00 98.25 71 GLU A N 1
ATOM 577 C CA . GLU A 1 71 ? 3.820 -5.593 -6.700 1.00 98.25 71 GLU A CA 1
ATOM 578 C C . GLU A 1 71 ? 4.598 -4.405 -7.279 1.00 98.25 71 GLU A C 1
ATOM 580 O O . GLU A 1 71 ? 5.388 -4.565 -8.204 1.00 98.25 71 GLU A O 1
ATOM 585 N N . MET A 1 72 ? 4.471 -3.224 -6.668 1.00 98.06 72 MET A N 1
ATOM 586 C CA . MET A 1 72 ? 5.244 -2.041 -7.049 1.00 98.06 72 MET A CA 1
ATOM 587 C C . MET A 1 72 ? 6.755 -2.285 -6.964 1.00 98.06 72 MET A C 1
ATOM 589 O O . MET A 1 72 ? 7.455 -1.952 -7.916 1.00 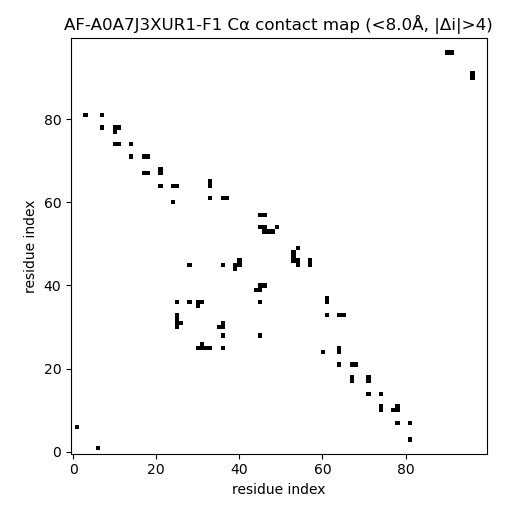98.06 72 MET A O 1
ATOM 593 N N . ALA A 1 73 ? 7.247 -2.927 -5.899 1.00 96.75 73 ALA A N 1
ATOM 594 C CA . ALA A 1 73 ? 8.660 -3.305 -5.788 1.00 96.75 73 ALA A CA 1
ATOM 595 C C . ALA A 1 73 ? 9.094 -4.264 -6.915 1.00 96.75 73 ALA A C 1
ATOM 597 O O . ALA A 1 73 ? 10.158 -4.108 -7.511 1.00 96.75 73 ALA A O 1
ATOM 598 N N . THR A 1 74 ? 8.234 -5.216 -7.285 1.00 97.38 74 THR A N 1
ATOM 599 C CA . THR A 1 74 ? 8.495 -6.145 -8.400 1.00 97.38 74 THR A CA 1
ATOM 600 C C . THR A 1 74 ? 8.565 -5.414 -9.747 1.00 97.38 74 THR A C 1
ATOM 602 O O . THR A 1 74 ? 9.412 -5.719 -10.597 1.00 97.38 74 THR A O 1
ATOM 605 N N . LEU A 1 75 ? 7.693 -4.424 -9.959 1.00 96.69 75 LEU A N 1
ATOM 606 C CA . LEU A 1 75 ? 7.719 -3.576 -11.150 1.00 96.69 75 LEU A CA 1
ATOM 607 C C . LEU A 1 75 ? 8.962 -2.681 -11.175 1.00 96.69 75 LEU A C 1
ATOM 609 O O . LEU A 1 75 ? 9.549 -2.523 -12.242 1.00 96.69 75 LEU A O 1
ATOM 613 N N . GLU A 1 76 ? 9.406 -2.153 -10.033 1.00 95.75 76 GLU A N 1
ATOM 614 C CA . GLU A 1 76 ? 10.660 -1.395 -9.910 1.00 95.75 76 GLU A CA 1
ATOM 615 C C . GLU A 1 76 ? 11.865 -2.238 -10.343 1.00 95.75 76 GLU A C 1
ATOM 617 O O . GLU A 1 76 ? 12.589 -1.841 -11.260 1.00 95.75 76 GLU A O 1
ATOM 622 N N . GLU A 1 77 ? 12.003 -3.461 -9.826 1.00 95.25 77 GLU A N 1
ATOM 623 C CA . GLU A 1 77 ? 13.047 -4.402 -10.258 1.00 95.25 77 GLU A CA 1
ATOM 624 C C . GLU A 1 77 ? 12.958 -4.736 -11.759 1.00 95.25 77 GLU A C 1
ATOM 626 O O . GLU A 1 77 ? 13.960 -4.978 -12.447 1.00 95.25 77 GLU A O 1
ATOM 631 N N . ARG A 1 78 ? 11.742 -4.795 -12.315 1.00 93.62 78 ARG A N 1
ATOM 632 C CA . ARG A 1 78 ? 11.535 -5.015 -13.752 1.00 93.62 78 ARG A CA 1
ATOM 633 C C . ARG A 1 78 ? 11.953 -3.794 -14.575 1.00 93.62 78 ARG A C 1
ATOM 635 O O . ARG A 1 78 ? 12.616 -3.982 -15.598 1.00 93.62 78 ARG A O 1
ATOM 642 N N . MET A 1 79 ? 11.617 -2.580 -14.140 1.00 93.75 79 MET A N 1
ATOM 643 C CA . MET A 1 79 ? 12.049 -1.330 -14.775 1.00 93.75 79 MET A CA 1
ATOM 644 C C . MET A 1 79 ? 13.575 -1.227 -14.779 1.00 93.75 79 MET A C 1
ATOM 646 O O . MET A 1 79 ? 14.163 -0.992 -15.835 1.00 93.75 79 MET A O 1
ATOM 650 N N . GLU A 1 80 ? 14.224 -1.496 -13.644 1.00 91.62 80 GLU A N 1
ATOM 651 C CA . GLU A 1 80 ? 15.686 -1.493 -13.530 1.00 91.62 80 GLU A CA 1
ATOM 652 C C . GLU A 1 80 ? 16.344 -2.461 -14.518 1.00 91.62 80 GLU A C 1
ATOM 654 O O . GLU A 1 80 ? 17.302 -2.098 -15.203 1.00 91.62 80 GLU A O 1
ATOM 659 N N . ARG A 1 81 ? 15.802 -3.677 -14.671 1.00 90.31 81 ARG A N 1
ATOM 660 C CA . ARG A 1 81 ? 16.309 -4.655 -15.648 1.00 90.31 81 ARG A CA 1
ATOM 661 C C . ARG A 1 81 ? 16.122 -4.205 -17.094 1.00 90.31 81 ARG A C 1
ATOM 663 O O . ARG A 1 81 ? 17.018 -4.426 -17.908 1.00 90.31 81 ARG A O 1
ATOM 670 N N . LEU A 1 82 ? 14.984 -3.602 -17.437 1.00 87.88 82 LEU A N 1
ATOM 671 C CA . LEU A 1 82 ? 14.719 -3.109 -18.794 1.00 87.88 82 LEU A CA 1
ATOM 672 C C . LEU A 1 82 ? 15.648 -1.939 -19.152 1.00 87.88 82 LEU A C 1
ATOM 674 O O . LEU A 1 82 ? 16.264 -1.949 -20.219 1.00 87.88 82 LEU A O 1
ATOM 678 N N . VAL A 1 83 ? 15.840 -0.993 -18.230 1.00 85.75 83 VAL A N 1
ATOM 679 C CA . VAL A 1 83 ? 16.782 0.126 -18.393 1.00 85.75 83 VAL A CA 1
ATOM 680 C C . VAL A 1 83 ? 18.233 -0.374 -18.431 1.00 85.75 83 VAL A C 1
ATOM 682 O O . VAL A 1 83 ? 19.017 0.038 -19.287 1.00 85.75 83 VAL A O 1
ATOM 685 N N . GLY A 1 84 ? 18.593 -1.318 -17.559 1.00 78.00 84 GLY A N 1
ATOM 686 C CA . GLY A 1 84 ? 19.920 -1.935 -17.511 1.00 78.00 84 GLY A CA 1
ATOM 687 C C . GLY A 1 84 ? 20.282 -2.705 -18.785 1.00 78.00 84 GLY A C 1
ATOM 688 O O . GLY A 1 84 ? 21.436 -2.672 -19.203 1.00 78.00 84 GLY A O 1
ATOM 689 N N . ARG A 1 85 ? 19.304 -3.333 -19.453 1.00 61.12 85 ARG A N 1
ATOM 690 C CA . ARG A 1 85 ? 19.471 -3.985 -20.768 1.00 61.12 85 ARG A CA 1
ATOM 691 C C . ARG A 1 85 ? 19.607 -2.999 -21.931 1.00 61.12 85 ARG A C 1
ATOM 693 O O . ARG A 1 85 ? 20.235 -3.342 -22.928 1.00 61.12 85 ARG A O 1
ATOM 700 N N . ALA A 1 86 ? 19.075 -1.783 -21.812 1.00 55.97 86 ALA A N 1
ATOM 701 C CA . ALA A 1 86 ? 19.237 -0.743 -22.830 1.00 55.97 86 ALA A CA 1
ATOM 702 C C . ALA A 1 86 ? 20.660 -0.139 -22.849 1.00 55.97 86 ALA A C 1
ATOM 704 O O . ALA A 1 86 ? 21.131 0.308 -23.895 1.00 55.97 86 ALA A O 1
ATOM 705 N N . ARG A 1 87 ? 21.378 -0.177 -21.716 1.00 51.28 87 ARG A N 1
ATOM 706 C CA . ARG A 1 87 ? 22.761 0.322 -21.579 1.00 51.28 87 ARG A CA 1
ATOM 707 C C . ARG A 1 87 ? 23.790 -0.368 -22.501 1.00 51.28 87 ARG A C 1
ATOM 709 O O . ARG A 1 87 ? 24.480 0.351 -23.222 1.00 51.28 87 ARG A O 1
ATOM 716 N N . PRO A 1 88 ? 23.890 -1.712 -22.562 1.00 50.09 88 PRO A N 1
ATOM 717 C CA . PRO A 1 88 ? 24.844 -2.386 -23.449 1.00 50.09 88 PRO A CA 1
ATOM 718 C C . PRO A 1 88 ? 24.525 -2.210 -24.944 1.00 50.09 88 PRO A C 1
ATOM 720 O O . PRO A 1 88 ? 25.439 -2.206 -25.766 1.00 50.09 88 PRO A O 1
ATOM 723 N N . ALA A 1 89 ? 23.256 -1.999 -25.317 1.00 49.66 89 ALA A N 1
ATOM 724 C CA . ALA A 1 89 ? 22.872 -1.771 -26.714 1.00 49.66 89 ALA A CA 1
ATOM 725 C C . ALA A 1 89 ? 23.356 -0.409 -27.255 1.00 49.66 89 ALA A C 1
ATOM 727 O O . ALA A 1 89 ? 23.718 -0.303 -28.425 1.00 49.66 89 ALA A O 1
ATOM 728 N N . GLN A 1 90 ? 23.419 0.627 -26.409 1.00 49.22 90 GLN A N 1
ATOM 729 C CA . GLN A 1 90 ? 23.926 1.949 -26.802 1.00 49.22 90 GLN A CA 1
ATOM 730 C C . GLN A 1 90 ? 25.460 2.030 -26.839 1.00 49.22 90 GLN A C 1
ATOM 732 O O . GLN A 1 90 ? 26.009 2.822 -27.604 1.00 49.22 90 GLN A O 1
ATOM 737 N N . GLU A 1 91 ? 26.176 1.217 -26.057 1.00 50.69 91 GLU A N 1
ATOM 738 C CA . GLU A 1 91 ? 27.645 1.160 -26.110 1.00 50.69 91 GLU A CA 1
ATOM 739 C C . GLU A 1 91 ? 28.166 0.417 -27.349 1.00 50.69 91 GLU A C 1
ATOM 741 O O . GLU A 1 91 ? 29.186 0.822 -27.905 1.00 50.69 91 GLU A O 1
ATOM 746 N N . ALA A 1 92 ? 27.434 -0.585 -27.848 1.00 50.84 92 ALA A N 1
ATOM 747 C CA . ALA A 1 92 ? 27.766 -1.306 -29.082 1.00 50.84 92 ALA A CA 1
ATOM 748 C C . ALA A 1 92 ? 27.569 -0.475 -30.369 1.00 50.84 92 ALA A C 1
ATOM 750 O O . ALA A 1 92 ? 28.154 -0.788 -31.403 1.00 50.84 92 ALA A O 1
ATOM 751 N N . LEU A 1 93 ? 26.766 0.594 -30.313 1.00 52.78 93 LEU A N 1
ATOM 752 C CA . LEU A 1 93 ? 26.484 1.492 -31.442 1.00 52.78 93 LEU A CA 1
ATOM 753 C C . LEU A 1 93 ? 27.398 2.731 -31.483 1.00 52.78 93 LEU A C 1
ATOM 755 O O . LEU A 1 93 ? 27.270 3.562 -32.383 1.00 52.78 93 LEU A O 1
ATOM 759 N N . LYS A 1 94 ? 28.343 2.869 -30.542 1.00 47.34 94 LYS A N 1
ATOM 760 C CA . LYS A 1 94 ? 29.394 3.891 -30.640 1.00 47.34 94 LYS A CA 1
ATOM 761 C C . LYS A 1 94 ? 30.426 3.460 -31.695 1.00 47.34 94 LYS A C 1
ATOM 763 O O . LYS A 1 94 ? 30.916 2.329 -31.628 1.00 47.34 94 LYS A O 1
ATOM 768 N N . PRO A 1 95 ? 30.818 4.337 -32.641 1.00 50.59 95 PRO A N 1
ATOM 769 C CA . PRO A 1 95 ? 31.874 4.027 -33.597 1.00 50.59 95 PRO A CA 1
ATOM 770 C C . PRO A 1 95 ? 33.202 3.947 -32.832 1.00 50.59 95 PRO A C 1
ATOM 772 O O . PRO A 1 95 ? 33.803 4.960 -32.486 1.00 50.59 95 PRO A O 1
ATOM 775 N N . GLY A 1 96 ? 33.608 2.728 -32.483 1.00 58.69 96 GLY A N 1
ATOM 776 C CA . GLY A 1 96 ? 34.789 2.458 -31.659 1.00 58.69 96 GLY A CA 1
ATOM 777 C C . GLY A 1 96 ? 34.785 1.097 -30.956 1.00 58.69 96 GLY A C 1
ATOM 778 O O . GLY A 1 96 ? 35.821 0.678 -30.453 1.00 58.69 96 GLY A O 1
ATOM 779 N N . GLY A 1 97 ? 33.658 0.377 -30.951 1.00 51.88 97 GLY A N 1
ATOM 780 C CA . GLY A 1 97 ? 33.525 -0.960 -30.361 1.00 51.88 97 GLY A CA 1
ATOM 781 C C . GLY A 1 97 ? 34.119 -2.119 -31.174 1.00 51.88 97 GLY A C 1
ATOM 782 O O . GLY A 1 97 ? 33.610 -3.228 -31.074 1.00 51.88 97 GLY A O 1
ATOM 783 N N . LEU A 1 98 ? 35.166 -1.895 -31.978 1.00 51.22 98 LEU A N 1
ATOM 784 C CA . LEU A 1 98 ? 36.039 -2.982 -32.428 1.00 51.22 98 LEU A CA 1
ATOM 785 C C . LEU A 1 98 ? 37.305 -2.943 -31.576 1.00 51.22 98 LEU A C 1
ATOM 787 O O . LEU A 1 98 ? 38.165 -2.080 -31.756 1.00 51.22 98 LEU A O 1
ATOM 791 N N . ARG A 1 99 ? 37.452 -3.920 -30.686 1.00 49.56 99 ARG A N 1
ATOM 792 C CA . ARG A 1 99 ? 38.782 -4.425 -30.367 1.00 49.56 99 ARG A CA 1
ATOM 793 C C . ARG A 1 99 ? 38.849 -5.873 -30.826 1.00 49.56 99 ARG A C 1
ATOM 795 O O . ARG A 1 99 ? 37.994 -6.675 -30.461 1.00 49.56 99 ARG A O 1
ATOM 802 N N . ALA A 1 100 ? 39.813 -6.085 -31.719 1.00 47.41 100 ALA A N 1
ATOM 803 C CA . ALA A 1 100 ? 40.337 -7.370 -32.145 1.00 47.41 100 ALA A CA 1
ATOM 804 C C . ALA A 1 100 ? 40.788 -8.225 -30.955 1.00 47.41 100 ALA A C 1
ATOM 806 O O . ALA A 1 100 ? 41.092 -7.633 -29.891 1.00 47.41 100 ALA A O 1
#

Mean predicted aligned error: 8.5 Å

Foldseek 3Di:
DDDLVVVLVVLVVVLVVLVVLLVVLCVVVVHPALVRLVVCVVVVVPDPDPDPVRVVVSVVSSVSNVVSVVVSVVSVVVNCVSVVVVVVVVVCPPVPPDDD

Secondary structure (DSSP, 8-state):
---HHHHHHHHHHHHHHHHHHHHHHHHHTT-SSHHHHHHHHHTT---SS-SHHHHHHHHHHHHHHHHHHHHHHHHHHHHHHHHHHHHHHHHHTSTT----

Sequence (100 aa):
MGEPTDDLYGVVSEYLGLKRRLEDILKRYEASSAEDVEAKIRRGELPRERSYEGYRRVYEDLAEAVAIQREMATLEERMERLVGRARPAQEALKPGGLRA

Radius of gyration: 20.95 Å; Cα contacts (8 Å, |Δi|>4): 52; chains: 1; bounding box: 59×18×53 Å

Nearest PDB structures (foldseek):
  6ox7-assembly1_C  TM=7.653E-01  e=6.714E+00  Homo sapiens

pLDDT: mean 86.92, std 18.08, range [45.66, 98.62]